Protein AF-A0A3Q7ITG1-F1 (afdb_monomer_lite)

Structure (mmCIF, N/CA/C/O backbone):
data_AF-A0A3Q7ITG1-F1
#
_entry.id   AF-A0A3Q7ITG1-F1
#
loop_
_atom_site.group_PDB
_atom_site.id
_atom_site.type_symbol
_atom_site.label_atom_id
_atom_site.label_alt_id
_atom_site.label_comp_id
_atom_site.label_asym_id
_atom_site.label_entity_id
_atom_site.label_seq_id
_atom_site.pdbx_PDB_ins_code
_atom_site.Cartn_x
_atom_site.Cartn_y
_atom_site.Cartn_z
_atom_site.occupancy
_atom_site.B_iso_or_equiv
_atom_site.auth_seq_id
_atom_site.auth_comp_id
_atom_site.auth_asym_id
_atom_site.auth_atom_id
_atom_site.pdbx_PDB_model_num
ATOM 1 N N . MET A 1 1 ? 59.018 18.490 -42.018 1.00 40.66 1 MET A N 1
ATOM 2 C CA . MET A 1 1 ? 57.668 17.895 -42.074 1.00 40.66 1 MET A CA 1
ATOM 3 C C . MET A 1 1 ? 57.566 16.929 -40.903 1.00 40.66 1 MET A C 1
ATOM 5 O O . MET A 1 1 ? 58.040 15.808 -41.004 1.00 40.66 1 MET A O 1
ATOM 9 N N . LEU A 1 2 ? 57.113 17.415 -39.746 1.00 40.72 2 LEU A N 1
ATOM 10 C CA . LEU A 1 2 ? 56.924 16.587 -38.554 1.00 40.72 2 LEU A CA 1
ATOM 11 C C . LEU A 1 2 ? 55.462 16.147 -38.558 1.00 40.72 2 LEU A C 1
ATOM 13 O O . LEU A 1 2 ? 54.586 16.938 -38.230 1.00 40.72 2 LEU A O 1
ATOM 17 N N . LEU A 1 3 ? 55.214 14.924 -39.021 1.00 47.03 3 LEU A N 1
ATOM 18 C CA . LEU A 1 3 ? 53.920 14.268 -38.874 1.00 47.03 3 LEU A CA 1
ATOM 19 C C . LEU A 1 3 ? 53.805 13.839 -37.411 1.00 47.03 3 LEU A C 1
ATOM 21 O O . LEU A 1 3 ? 54.540 12.965 -36.957 1.00 47.03 3 LEU A O 1
ATOM 25 N N . HIS A 1 4 ? 52.938 14.513 -36.664 1.00 47.38 4 HIS A N 1
ATOM 26 C CA . HIS A 1 4 ? 52.591 14.120 -35.3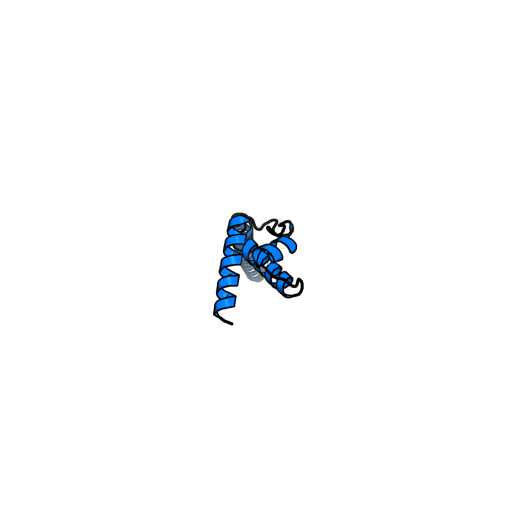02 1.00 47.38 4 HIS A CA 1
ATOM 27 C C . HIS A 1 4 ? 51.835 12.783 -35.370 1.00 47.38 4 HIS A C 1
ATOM 29 O O . HIS A 1 4 ? 50.995 12.623 -36.264 1.00 47.38 4 HIS A O 1
ATOM 35 N N . PRO A 1 5 ? 52.104 11.825 -34.469 1.00 51.72 5 PRO A N 1
ATOM 36 C CA . PRO A 1 5 ? 51.320 10.606 -34.413 1.00 51.72 5 PRO A CA 1
ATOM 37 C C . PRO A 1 5 ? 49.889 10.973 -34.023 1.00 51.72 5 PRO A C 1
ATOM 39 O O . PRO A 1 5 ? 49.667 11.681 -33.044 1.00 51.72 5 PRO A O 1
ATOM 42 N N . VAL A 1 6 ? 48.924 10.510 -34.817 1.00 51.62 6 VAL A N 1
ATOM 43 C CA . VAL A 1 6 ? 47.510 10.545 -34.448 1.00 51.62 6 VAL A CA 1
ATOM 44 C C . VAL A 1 6 ? 47.365 9.716 -33.169 1.00 51.62 6 VAL A C 1
ATOM 46 O O . VAL A 1 6 ? 47.752 8.546 -33.142 1.00 51.62 6 VAL A O 1
ATOM 49 N N . ASP A 1 7 ? 46.871 10.344 -32.104 1.00 52.31 7 ASP A N 1
ATOM 50 C CA . ASP A 1 7 ? 46.625 9.724 -30.802 1.00 52.31 7 ASP A CA 1
ATOM 51 C C . ASP A 1 7 ? 45.568 8.610 -30.919 1.00 52.31 7 ASP A C 1
ATOM 53 O O . ASP A 1 7 ? 44.386 8.794 -30.623 1.00 52.31 7 ASP A O 1
ATOM 57 N N . VAL A 1 8 ? 46.000 7.405 -31.298 1.00 54.66 8 VAL A N 1
ATOM 58 C CA . VAL A 1 8 ? 45.249 6.142 -31.156 1.00 54.66 8 VAL A CA 1
ATOM 59 C C . VAL A 1 8 ? 45.323 5.678 -29.694 1.00 54.66 8 VAL A C 1
ATOM 61 O O . VAL A 1 8 ? 45.707 4.560 -29.383 1.00 54.66 8 VAL A O 1
ATOM 64 N N . VAL A 1 9 ? 45.016 6.574 -28.758 1.00 48.41 9 VAL A N 1
ATOM 65 C CA . VAL A 1 9 ? 44.860 6.249 -27.327 1.00 48.41 9 VAL A CA 1
ATOM 66 C C . VAL A 1 9 ? 43.595 6.896 -26.747 1.00 48.41 9 VAL A C 1
ATOM 68 O O . VAL A 1 9 ? 43.068 6.413 -25.750 1.00 48.41 9 VAL A O 1
ATOM 71 N N . SER A 1 10 ? 43.008 7.907 -27.406 1.00 47.00 10 SER A N 1
ATOM 72 C CA . SER A 1 10 ? 41.735 8.493 -26.950 1.00 47.00 10 SER A CA 1
ATOM 73 C C . SER A 1 10 ? 40.503 7.656 -27.314 1.00 47.00 10 SER A C 1
ATOM 75 O O . SER A 1 10 ? 39.494 7.714 -26.622 1.00 47.00 10 SER A O 1
ATOM 77 N N . SER A 1 11 ? 40.541 6.842 -28.369 1.00 51.66 11 SER A N 1
ATOM 78 C CA . SER A 1 11 ? 39.332 6.170 -28.873 1.00 51.66 11 SER A CA 1
ATOM 79 C C . SER A 1 11 ? 38.763 5.114 -27.921 1.00 51.66 11 SER A C 1
ATOM 81 O O . SER A 1 11 ? 37.559 4.878 -27.940 1.00 51.66 11 SER A O 1
ATOM 83 N N . THR A 1 12 ? 39.596 4.488 -27.085 1.00 50.53 12 THR A N 1
ATOM 84 C CA . THR A 1 12 ? 39.193 3.398 -26.179 1.00 50.53 12 THR A CA 1
ATOM 85 C C . THR A 1 12 ? 38.539 3.886 -24.888 1.00 50.53 12 THR A C 1
ATOM 87 O O . THR A 1 12 ? 37.643 3.219 -24.384 1.00 50.53 12 THR A O 1
ATOM 90 N N . SER A 1 13 ? 38.925 5.055 -24.366 1.00 49.66 13 SER A N 1
ATOM 91 C CA . SER A 1 13 ? 38.323 5.610 -23.142 1.00 49.66 13 SER A CA 1
ATOM 92 C C . SER A 1 13 ? 36.927 6.177 -23.409 1.00 49.66 13 SER A C 1
ATOM 94 O O . SER A 1 13 ? 35.983 5.842 -22.702 1.00 49.66 13 SER A O 1
ATOM 96 N N . PHE A 1 14 ? 36.761 6.930 -24.502 1.00 51.38 14 PHE A N 1
ATOM 97 C CA . PHE A 1 14 ? 35.458 7.475 -24.904 1.00 51.38 14 PHE A CA 1
ATOM 98 C C . PHE A 1 14 ? 34.443 6.384 -25.280 1.00 51.38 14 PHE A C 1
ATOM 100 O O . PHE A 1 14 ? 33.250 6.539 -25.042 1.00 51.38 14 PHE A O 1
ATOM 107 N N . SER A 1 15 ? 34.882 5.273 -25.876 1.00 57.59 15 SER A N 1
ATOM 108 C CA . SER A 1 15 ? 33.973 4.180 -26.255 1.00 57.59 15 SER A CA 1
ATOM 109 C C . SER A 1 15 ? 33.511 3.352 -25.054 1.00 57.59 15 SER A C 1
ATOM 111 O O . SER A 1 15 ? 32.345 2.966 -25.015 1.00 57.59 15 SER A O 1
ATOM 113 N N . ASN A 1 16 ? 34.370 3.149 -24.049 1.00 58.44 16 ASN A N 1
ATOM 114 C CA . ASN A 1 16 ? 33.976 2.484 -22.804 1.00 58.44 16 ASN A CA 1
ATOM 115 C C . ASN A 1 16 ? 33.017 3.344 -21.965 1.00 58.44 16 ASN A C 1
ATOM 117 O O . ASN A 1 16 ? 32.030 2.830 -21.447 1.00 58.44 16 ASN A O 1
ATOM 121 N N . GLU A 1 17 ? 33.265 4.653 -21.865 1.00 60.31 17 GLU A N 1
ATOM 122 C CA . GLU A 1 17 ? 32.376 5.576 -21.146 1.00 60.31 17 GLU A CA 1
ATOM 123 C C . GLU A 1 17 ? 30.999 5.686 -21.808 1.00 60.31 17 GLU A C 1
ATOM 125 O O . GLU A 1 17 ? 29.987 5.646 -21.112 1.00 60.31 17 GLU A O 1
ATOM 130 N N . ASN A 1 18 ? 30.942 5.747 -23.144 1.00 62.69 18 ASN A N 1
ATOM 131 C CA . ASN A 1 18 ? 29.677 5.740 -23.884 1.00 62.69 18 ASN A CA 1
ATOM 132 C C . ASN A 1 18 ? 28.905 4.423 -23.699 1.00 62.69 18 ASN A C 1
ATOM 134 O O . ASN A 1 18 ? 27.689 4.450 -23.534 1.00 62.69 18 ASN A O 1
ATOM 138 N N . PHE A 1 19 ? 29.597 3.279 -23.665 1.00 61.66 19 PHE A N 1
ATOM 139 C CA . PHE A 1 19 ? 28.968 1.976 -23.429 1.00 61.66 19 PHE A CA 1
ATOM 140 C C . PHE A 1 19 ? 28.368 1.860 -22.017 1.00 61.66 19 PHE A C 1
ATOM 142 O O . PHE A 1 19 ? 27.245 1.379 -21.851 1.00 61.66 19 PHE A O 1
ATOM 149 N N . GLU A 1 20 ? 29.080 2.344 -20.997 1.00 67.19 20 GLU A N 1
ATOM 150 C CA . GLU A 1 20 ? 28.569 2.401 -19.623 1.00 67.19 20 GLU A CA 1
ATOM 151 C C . GLU A 1 20 ? 27.406 3.402 -19.480 1.00 67.19 20 GLU A C 1
ATOM 153 O O . GLU A 1 20 ? 26.425 3.117 -18.785 1.00 67.19 20 GLU A O 1
ATOM 158 N N . LEU A 1 21 ? 27.449 4.536 -20.193 1.00 73.00 21 LEU A N 1
ATOM 159 C CA . LEU A 1 21 ? 26.344 5.499 -20.278 1.00 73.00 21 LEU A CA 1
ATOM 160 C C . LEU A 1 21 ? 25.097 4.894 -20.930 1.00 73.00 21 LEU A C 1
ATOM 162 O O . LEU A 1 21 ? 23.996 5.049 -20.400 1.00 73.00 21 LEU A O 1
ATOM 166 N N . ASP A 1 22 ? 25.259 4.169 -22.036 1.00 74.38 22 ASP A N 1
ATOM 167 C CA . ASP A 1 22 ? 24.159 3.511 -22.745 1.00 74.38 22 ASP A CA 1
ATOM 168 C C . ASP A 1 22 ? 23.518 2.413 -21.890 1.00 74.38 22 ASP A C 1
ATOM 170 O O . ASP A 1 22 ? 22.289 2.311 -21.806 1.00 74.38 22 ASP A O 1
ATOM 174 N N . LYS A 1 23 ? 24.335 1.632 -21.175 1.00 76.12 23 LYS A N 1
ATOM 175 C CA . LYS A 1 23 ? 23.859 0.620 -20.225 1.00 76.12 23 LYS A CA 1
ATOM 176 C C . LYS A 1 23 ? 23.114 1.248 -19.043 1.00 76.12 23 LYS A C 1
ATOM 178 O O . LYS A 1 23 ? 22.034 0.776 -18.681 1.00 76.12 23 LYS A O 1
ATOM 183 N N . SER A 1 24 ? 23.655 2.321 -18.467 1.00 79.81 24 SER A N 1
ATOM 184 C CA . SER A 1 24 ? 23.023 3.074 -17.375 1.00 79.81 24 SER A CA 1
ATOM 185 C C . SER A 1 24 ? 21.694 3.707 -17.815 1.00 79.81 24 SER A C 1
ATOM 187 O O . SER A 1 24 ? 20.684 3.597 -17.119 1.00 79.81 24 SER A O 1
ATOM 189 N N . SER A 1 25 ? 21.653 4.267 -19.028 1.00 87.62 25 SER A N 1
ATOM 190 C CA . SER A 1 25 ? 20.450 4.826 -19.656 1.00 87.62 25 SER A CA 1
ATOM 191 C C . SER A 1 25 ? 19.368 3.766 -19.870 1.00 87.62 25 SER A C 1
ATOM 193 O O . SER A 1 25 ? 18.199 3.995 -19.555 1.00 87.62 25 SER A O 1
ATOM 195 N N . GLY A 1 26 ? 19.744 2.577 -20.351 1.00 91.00 26 GLY A N 1
ATOM 196 C CA . GLY A 1 26 ? 18.819 1.454 -20.511 1.00 91.00 26 GLY A CA 1
ATOM 197 C C . GLY A 1 26 ? 18.205 1.001 -19.183 1.00 91.00 26 GLY A C 1
ATOM 198 O O . GLY A 1 26 ? 16.989 0.802 -19.097 1.00 91.00 26 GLY A O 1
ATOM 199 N N . LEU A 1 27 ? 19.022 0.892 -18.130 1.00 91.12 27 LEU A N 1
ATOM 200 C CA . LEU A 1 27 ? 18.547 0.535 -16.793 1.00 91.12 27 LEU A CA 1
ATOM 201 C C . LEU A 1 27 ? 17.599 1.601 -16.230 1.00 91.12 27 LEU A C 1
ATOM 203 O O . LEU A 1 27 ? 16.514 1.259 -15.762 1.00 91.12 27 LEU A O 1
ATOM 207 N N . PHE A 1 28 ? 17.974 2.880 -16.327 1.00 91.62 28 PHE A N 1
ATOM 208 C CA . PHE A 1 28 ? 17.137 3.991 -15.878 1.00 91.62 28 PHE A CA 1
ATOM 209 C C . PHE A 1 28 ? 15.766 3.969 -16.558 1.00 91.62 28 PHE A C 1
ATOM 211 O O . PHE A 1 28 ? 14.749 3.934 -15.871 1.00 91.62 28 PHE A O 1
ATOM 218 N N . LYS A 1 29 ? 15.730 3.877 -17.895 1.00 94.94 29 LYS A N 1
ATOM 219 C CA . LYS A 1 29 ? 14.477 3.808 -18.666 1.00 94.94 29 LYS A CA 1
ATOM 220 C C . LYS A 1 29 ? 13.622 2.606 -18.283 1.00 94.94 29 LYS A C 1
ATOM 222 O O . LYS A 1 29 ? 12.399 2.689 -18.294 1.00 94.94 29 LYS A O 1
ATOM 227 N N . THR A 1 30 ? 14.248 1.478 -17.953 1.00 95.44 30 THR A N 1
ATOM 228 C CA . THR A 1 30 ? 13.527 0.277 -17.511 1.00 95.44 30 THR A CA 1
ATOM 229 C C . THR A 1 30 ? 12.813 0.529 -16.185 1.00 95.44 30 THR A C 1
ATOM 231 O O . THR A 1 30 ? 11.628 0.225 -16.059 1.00 95.44 30 THR A O 1
ATOM 234 N N . VAL A 1 31 ? 13.508 1.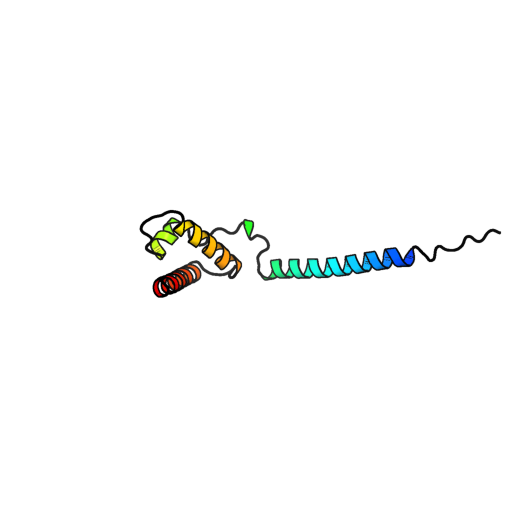128 -15.214 1.00 93.44 31 VAL A N 1
ATOM 235 C CA . VAL A 1 31 ? 12.929 1.473 -13.907 1.00 93.44 31 VAL A CA 1
ATOM 236 C C . VAL A 1 31 ? 11.864 2.561 -14.048 1.00 93.44 31 VAL A C 1
ATOM 238 O O . VAL A 1 31 ? 10.763 2.400 -13.531 1.00 93.44 31 VAL A O 1
ATOM 241 N N . GLU A 1 32 ? 12.154 3.632 -14.786 1.00 94.50 32 GLU A N 1
ATOM 242 C CA . GLU A 1 32 ? 11.219 4.729 -15.060 1.00 94.50 32 GLU A CA 1
ATOM 243 C C . GLU A 1 32 ? 9.922 4.211 -15.699 1.00 94.50 32 GLU A C 1
ATOM 245 O O . GLU A 1 32 ? 8.827 4.493 -15.211 1.00 94.50 32 GLU A O 1
ATOM 250 N N . ASN A 1 33 ? 10.030 3.362 -16.726 1.00 95.19 33 ASN A N 1
ATOM 251 C CA . ASN A 1 33 ? 8.866 2.754 -17.366 1.00 95.19 33 ASN A CA 1
ATOM 252 C C . ASN A 1 33 ? 8.073 1.860 -16.410 1.00 95.19 33 ASN A C 1
ATOM 254 O O . ASN A 1 33 ? 6.844 1.850 -16.482 1.00 95.19 33 ASN A O 1
ATOM 258 N N . ALA A 1 34 ? 8.737 1.115 -15.523 1.00 91.94 34 ALA A N 1
ATOM 259 C CA . ALA A 1 34 ? 8.053 0.302 -14.522 1.00 91.94 34 ALA A CA 1
ATOM 260 C C . ALA A 1 34 ? 7.270 1.182 -13.534 1.00 91.94 34 ALA A C 1
ATOM 262 O O . ALA A 1 34 ? 6.087 0.933 -13.308 1.00 91.94 34 ALA A O 1
ATOM 263 N N . VAL A 1 35 ? 7.889 2.249 -13.016 1.00 90.94 35 VAL A N 1
ATOM 264 C CA . VAL A 1 35 ? 7.237 3.228 -12.127 1.00 90.94 35 VAL A CA 1
ATOM 265 C C . VAL A 1 35 ? 6.009 3.836 -12.808 1.00 90.94 35 VAL A C 1
ATOM 267 O O . VAL A 1 35 ? 4.934 3.879 -12.209 1.00 90.94 35 VAL A O 1
ATOM 270 N N . ARG A 1 36 ? 6.136 4.229 -14.079 1.00 91.62 36 ARG A N 1
ATOM 271 C CA . ARG A 1 36 ? 5.040 4.795 -14.871 1.00 91.62 36 ARG A CA 1
ATOM 272 C C . ARG A 1 36 ? 3.912 3.804 -15.132 1.00 91.62 36 ARG A C 1
ATOM 274 O O . ARG A 1 36 ? 2.745 4.131 -14.935 1.00 91.62 36 ARG A O 1
ATOM 281 N N . THR A 1 37 ? 4.250 2.591 -15.562 1.00 90.50 37 THR A N 1
ATOM 282 C CA . THR A 1 37 ? 3.271 1.546 -15.915 1.00 90.50 37 THR A CA 1
ATOM 283 C C . THR A 1 37 ? 2.479 1.083 -14.695 1.00 90.50 37 THR A C 1
ATOM 285 O O . THR A 1 37 ? 1.290 0.803 -14.806 1.00 90.50 37 THR A O 1
ATOM 288 N N . LEU A 1 38 ? 3.117 1.049 -13.523 1.00 86.56 38 LEU A N 1
ATOM 289 C CA . LEU A 1 38 ? 2.472 0.719 -12.252 1.00 86.56 38 LEU A CA 1
ATOM 290 C C . LEU A 1 38 ? 1.748 1.917 -11.610 1.00 86.56 38 LEU A C 1
ATOM 292 O O . LEU A 1 38 ? 1.139 1.761 -10.557 1.00 86.56 38 LEU A O 1
ATOM 296 N N . GLY A 1 39 ? 1.812 3.113 -12.208 1.00 86.56 39 GLY A N 1
ATOM 297 C CA . GLY A 1 39 ? 1.171 4.316 -11.667 1.00 86.56 39 GLY A CA 1
ATOM 298 C C . GLY A 1 39 ? 1.814 4.847 -10.380 1.00 86.56 39 GLY A C 1
ATOM 299 O O . GLY A 1 39 ? 1.167 5.557 -9.614 1.00 86.56 39 GLY A O 1
ATOM 300 N N . LEU A 1 40 ? 3.084 4.523 -10.128 1.00 87.56 40 LEU A N 1
ATOM 301 C CA . LEU A 1 40 ? 3.811 4.883 -8.905 1.00 87.56 40 LEU A CA 1
ATOM 302 C C . LEU A 1 40 ? 4.501 6.256 -8.984 1.00 87.56 40 LEU A C 1
ATOM 304 O O . LEU A 1 40 ? 5.163 6.667 -8.032 1.00 87.56 40 LEU A O 1
ATOM 308 N N . GLU A 1 41 ? 4.333 6.995 -10.086 1.00 89.94 41 GLU A N 1
ATOM 309 C CA . GLU A 1 41 ? 5.004 8.285 -10.323 1.00 89.94 41 GLU A CA 1
ATOM 310 C C . GLU A 1 41 ? 4.707 9.350 -9.270 1.00 89.94 41 GLU A C 1
ATOM 312 O O . GLU A 1 41 ? 5.489 10.274 -9.122 1.00 89.94 41 GLU A O 1
ATOM 317 N N . LYS A 1 42 ? 3.574 9.255 -8.565 1.00 87.94 42 LYS A N 1
ATOM 318 C CA . LYS A 1 42 ? 3.141 10.232 -7.552 1.00 87.94 42 LYS A CA 1
ATOM 319 C C . LYS A 1 42 ? 2.801 9.574 -6.227 1.00 87.94 42 LYS A C 1
ATOM 321 O O . LYS A 1 42 ? 1.912 10.008 -5.500 1.00 87.94 42 LYS A O 1
ATOM 326 N N . VAL A 1 43 ? 3.504 8.496 -5.904 1.00 87.44 43 VAL A N 1
ATOM 327 C CA . VAL A 1 43 ? 3.204 7.696 -4.717 1.00 87.44 43 VAL A CA 1
ATOM 328 C C . VAL A 1 43 ? 3.322 8.486 -3.408 1.00 87.44 43 VAL A C 1
ATOM 330 O O . VAL A 1 43 ? 2.608 8.205 -2.454 1.00 87.44 43 VAL A O 1
ATOM 333 N N . TRP A 1 44 ? 4.150 9.534 -3.371 1.00 87.62 44 TRP A N 1
ATOM 334 C CA . TRP A 1 44 ? 4.255 10.452 -2.229 1.00 87.62 44 TRP A CA 1
ATOM 335 C C . TRP A 1 44 ? 3.004 11.320 -2.008 1.00 87.62 44 TRP A C 1
ATOM 337 O O . TRP A 1 44 ? 2.834 11.873 -0.925 1.00 87.62 44 TRP A O 1
ATOM 347 N N . GLU A 1 45 ? 2.129 11.457 -3.009 1.00 89.00 45 GLU A N 1
ATOM 348 C CA . GLU A 1 45 ? 0.832 12.141 -2.887 1.00 89.00 45 GLU A CA 1
ATOM 349 C C . GLU A 1 45 ? -0.281 11.183 -2.433 1.00 89.00 45 GLU A C 1
ATOM 351 O O . GLU A 1 45 ? -1.377 11.628 -2.075 1.00 89.00 45 GLU A O 1
ATOM 356 N N . MET A 1 46 ? -0.017 9.871 -2.444 1.00 85.81 46 MET A N 1
ATOM 357 C CA . MET A 1 46 ? -0.990 8.849 -2.081 1.00 85.81 46 MET A CA 1
ATOM 358 C C . MET A 1 46 ? -1.373 8.986 -0.609 1.00 85.81 46 MET A C 1
ATOM 360 O O . MET A 1 46 ? -0.534 8.977 0.293 1.00 85.81 46 MET A O 1
ATOM 364 N N . LYS A 1 47 ? -2.679 9.083 -0.360 1.00 88.94 47 LYS A N 1
ATOM 365 C CA . LYS A 1 47 ? -3.228 9.065 0.993 1.00 88.94 47 LYS A CA 1
ATOM 366 C C . LYS A 1 47 ? -3.567 7.628 1.389 1.00 88.94 47 LYS A C 1
ATOM 368 O O . LYS A 1 47 ? -4.001 6.854 0.532 1.00 88.94 47 LYS A O 1
ATOM 373 N N . PRO A 1 48 ? -3.409 7.268 2.672 1.00 89.75 48 PRO A N 1
ATOM 374 C CA . PRO A 1 48 ? -3.932 6.011 3.182 1.00 89.75 48 PRO A CA 1
ATOM 375 C C . PRO A 1 48 ? -5.425 5.863 2.855 1.00 89.75 48 PRO A C 1
ATOM 377 O O . PRO A 1 48 ? -6.187 6.804 3.082 1.00 89.75 48 PRO A O 1
ATOM 380 N N . LEU A 1 49 ? -5.832 4.703 2.330 1.00 91.44 49 LEU A N 1
ATOM 381 C CA . LEU A 1 49 ? -7.232 4.409 1.982 1.00 91.44 49 LEU A CA 1
ATOM 382 C C . LEU A 1 49 ? -8.134 4.370 3.217 1.00 91.44 49 LEU A C 1
ATOM 384 O O . LEU A 1 49 ? -9.314 4.695 3.126 1.00 91.44 49 LEU A O 1
ATOM 388 N N . VAL A 1 50 ? -7.564 3.991 4.363 1.00 91.56 50 VAL A N 1
ATOM 389 C CA . VAL A 1 50 ? -8.236 3.997 5.660 1.00 91.56 50 VAL A CA 1
ATOM 390 C C . VAL A 1 50 ? -7.389 4.718 6.709 1.00 91.56 50 VAL A C 1
ATOM 392 O O . VAL A 1 50 ? -6.159 4.632 6.724 1.00 91.56 50 VAL A O 1
ATOM 395 N N . ASN A 1 51 ? -8.042 5.453 7.604 1.00 91.00 51 ASN A N 1
ATOM 396 C CA . ASN A 1 51 ? -7.392 6.195 8.682 1.00 91.00 51 ASN A CA 1
ATOM 397 C C . ASN A 1 51 ? -7.249 5.358 9.969 1.00 91.00 51 ASN A C 1
ATOM 399 O O . ASN A 1 51 ? -7.789 4.263 10.106 1.00 91.00 51 ASN A O 1
ATOM 403 N N . GLY A 1 52 ? -6.531 5.888 10.966 1.00 88.88 52 GLY A N 1
ATOM 404 C CA . GLY A 1 52 ? -6.289 5.171 12.226 1.00 88.88 52 GLY A CA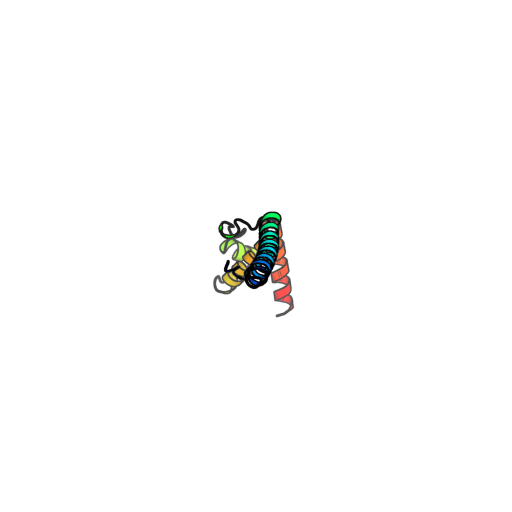 1
ATOM 405 C C . GLY A 1 52 ? -7.562 4.809 13.004 1.00 88.88 52 GLY A C 1
ATOM 406 O O . GLY A 1 52 ? -7.597 3.777 13.669 1.00 88.88 52 GLY A O 1
ATOM 407 N N . LYS A 1 53 ? -8.624 5.619 12.904 1.00 90.19 53 LYS A N 1
ATOM 408 C CA . LYS A 1 53 ? -9.911 5.342 13.559 1.00 90.19 53 LYS A CA 1
ATOM 409 C C . LYS A 1 53 ? -10.651 4.201 12.865 1.00 90.19 53 LYS A C 1
ATOM 411 O O . LYS A 1 53 ? -11.195 3.331 13.536 1.00 90.19 53 LYS A O 1
ATOM 416 N N . GLU A 1 54 ? -10.633 4.185 11.538 1.00 92.31 54 GLU A N 1
ATOM 417 C CA . GLU A 1 54 ? -11.188 3.093 10.737 1.00 92.31 54 GLU A CA 1
ATOM 418 C C . GLU A 1 54 ? -10.447 1.788 11.005 1.00 92.31 54 GLU A C 1
ATOM 420 O O . GLU A 1 54 ? -11.100 0.783 11.258 1.00 92.31 54 GLU A O 1
ATOM 425 N N . ILE A 1 55 ? -9.112 1.810 11.069 1.00 92.38 55 ILE A N 1
ATOM 426 C CA . ILE A 1 55 ? -8.299 0.635 11.417 1.00 92.38 55 ILE A CA 1
ATOM 427 C C . ILE A 1 55 ? -8.725 0.052 12.770 1.00 92.38 55 ILE A C 1
ATOM 429 O O . ILE A 1 55 ? -8.946 -1.153 12.872 1.00 92.38 55 ILE A O 1
ATOM 433 N N . MET A 1 56 ? -8.884 0.891 13.802 1.00 91.94 56 MET A N 1
ATOM 434 C CA . MET A 1 56 ? -9.346 0.425 15.117 1.00 91.94 56 MET A CA 1
ATOM 435 C C . MET A 1 56 ? -10.729 -0.230 15.047 1.00 91.94 56 MET A C 1
ATOM 437 O O . MET A 1 56 ? -10.934 -1.268 15.669 1.00 91.94 56 MET A O 1
ATOM 441 N N . ASN A 1 57 ? -11.651 0.341 14.268 1.00 91.94 57 ASN A N 1
ATOM 442 C CA . ASN A 1 57 ? -12.996 -0.206 14.098 1.00 91.94 57 ASN A CA 1
ATOM 443 C C . ASN A 1 57 ? -12.999 -1.525 13.308 1.00 91.94 57 ASN A C 1
ATOM 445 O O . ASN A 1 57 ? -13.665 -2.469 13.714 1.00 91.94 57 ASN A O 1
ATOM 449 N N . ILE A 1 58 ? -12.258 -1.602 12.198 1.00 91.31 58 ILE A N 1
ATOM 450 C CA . ILE A 1 58 ? -12.186 -2.783 11.319 1.00 91.31 58 ILE A CA 1
ATOM 451 C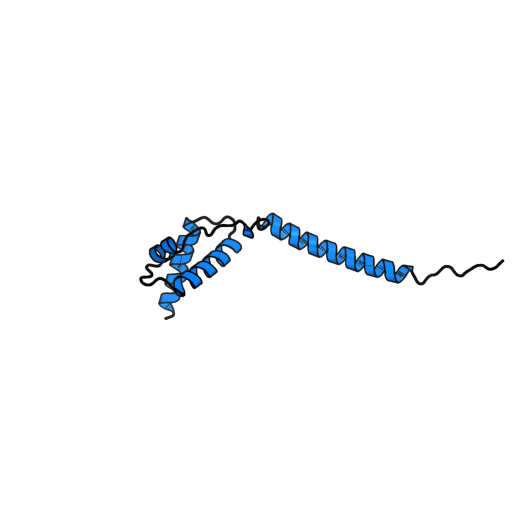 C . ILE A 1 58 ? -11.589 -3.982 12.056 1.00 91.31 58 ILE A C 1
ATOM 453 O O . ILE A 1 58 ? -12.028 -5.113 11.858 1.00 91.31 58 ILE A O 1
ATOM 457 N N . LEU A 1 59 ? -10.565 -3.728 12.871 1.00 89.06 59 LEU A N 1
ATOM 458 C CA . LEU A 1 59 ? -9.795 -4.753 13.570 1.00 89.06 59 LEU A CA 1
ATOM 459 C C . LEU A 1 59 ? -10.256 -4.978 15.014 1.00 89.06 59 LEU A C 1
ATOM 461 O O . LEU A 1 59 ? -9.641 -5.771 15.725 1.00 89.06 59 LEU A O 1
ATOM 465 N N . GLU A 1 60 ? -11.292 -4.259 15.454 1.00 88.75 60 GLU A N 1
ATOM 466 C CA . GLU A 1 60 ? -11.836 -4.297 16.817 1.00 88.75 60 GLU A CA 1
ATOM 467 C C . GLU A 1 60 ? -10.769 -4.069 17.911 1.00 88.75 60 GLU A C 1
ATOM 469 O O . GLU A 1 60 ? -10.818 -4.625 19.013 1.00 88.75 60 GLU A O 1
ATOM 474 N N . ILE A 1 61 ? -9.776 -3.221 17.617 1.00 86.69 61 ILE A N 1
ATOM 475 C CA . ILE A 1 61 ? -8.675 -2.907 18.534 1.00 86.69 61 ILE A CA 1
ATOM 476 C C . ILE A 1 61 ? -9.178 -1.924 19.594 1.00 86.69 61 ILE A C 1
ATOM 478 O O . ILE A 1 61 ? -9.506 -0.777 19.298 1.00 86.69 61 ILE A O 1
ATOM 482 N N . LYS A 1 62 ? -9.195 -2.364 20.856 1.00 80.56 62 LYS A N 1
ATOM 483 C CA . LYS A 1 62 ? -9.709 -1.572 21.989 1.00 80.56 62 LYS A CA 1
ATOM 484 C C . LYS A 1 62 ? -8.748 -0.488 22.481 1.00 80.56 62 LYS A C 1
ATOM 486 O O . LYS A 1 62 ? -9.193 0.516 23.029 1.00 80.56 62 LYS A O 1
ATOM 491 N N . SER A 1 63 ? -7.444 -0.684 22.308 1.00 75.75 63 SER A N 1
ATOM 492 C CA . SER A 1 63 ? -6.403 0.261 22.717 1.00 75.75 63 SER A CA 1
ATOM 493 C C . SER A 1 63 ? -5.609 0.736 21.502 1.00 75.75 63 SER A C 1
ATOM 495 O O . SER A 1 63 ? -4.835 -0.009 20.903 1.00 75.75 63 SER A O 1
ATOM 497 N N . GLY A 1 64 ? -5.799 2.005 21.137 1.00 70.44 64 GLY A N 1
ATOM 498 C CA . GLY A 1 64 ? -4.944 2.675 20.159 1.00 70.44 64 GLY A CA 1
ATOM 499 C C . GLY A 1 64 ? -3.493 2.760 20.650 1.00 70.44 64 GLY A C 1
ATOM 500 O O . GLY A 1 64 ? -3.235 2.751 21.853 1.00 70.44 64 GLY A O 1
ATOM 501 N N . GLY A 1 65 ? -2.531 2.832 19.726 1.00 82.06 65 GLY A N 1
ATOM 502 C CA . GLY A 1 65 ? -1.107 2.880 20.068 1.00 82.06 65 GLY A CA 1
ATOM 503 C C . GLY A 1 65 ? -0.219 2.180 19.031 1.00 82.06 65 GLY A C 1
ATOM 504 O O . GLY A 1 65 ? -0.535 2.229 17.839 1.00 82.06 65 GLY A O 1
ATOM 505 N N . PRO A 1 66 ? 0.875 1.512 19.451 1.00 89.19 66 PRO A N 1
ATOM 506 C CA . PRO A 1 66 ? 1.834 0.853 18.556 1.00 89.19 66 PRO A CA 1
ATOM 507 C C . PRO A 1 66 ? 1.198 -0.094 17.530 1.00 89.19 66 PRO A C 1
ATOM 509 O O . PRO A 1 66 ? 1.591 -0.088 16.368 1.00 89.19 66 PRO A O 1
ATOM 512 N N . VAL A 1 67 ? 0.150 -0.826 17.922 1.00 89.12 67 VAL A N 1
ATOM 513 C CA . VAL A 1 67 ? -0.552 -1.776 17.043 1.00 89.12 67 VAL A CA 1
ATOM 514 C C . VAL A 1 67 ? -1.227 -1.075 15.860 1.00 89.12 67 VAL A C 1
ATOM 516 O O . VAL A 1 67 ? -1.165 -1.562 14.735 1.00 89.12 67 VAL A O 1
ATOM 519 N N . VAL A 1 68 ? -1.837 0.097 16.071 1.00 91.50 68 VAL A N 1
ATOM 520 C CA . VAL A 1 68 ? -2.450 0.865 14.971 1.00 91.50 68 VAL A CA 1
ATOM 521 C C . VAL A 1 68 ? -1.372 1.352 14.004 1.00 91.50 68 VAL A C 1
ATOM 523 O O . VAL A 1 68 ? -1.570 1.289 12.794 1.00 91.50 68 VAL A O 1
ATOM 526 N N . ARG A 1 69 ? -0.207 1.768 14.518 1.00 91.31 69 ARG A N 1
ATOM 527 C CA . ARG A 1 69 ? 0.939 2.175 13.691 1.00 91.31 69 ARG A CA 1
ATOM 528 C C . ARG A 1 69 ? 1.483 1.018 12.850 1.00 91.31 69 ARG A C 1
ATOM 530 O O . ARG A 1 69 ? 1.776 1.219 11.676 1.00 91.31 69 ARG A O 1
ATOM 537 N N . GLU A 1 70 ? 1.589 -0.184 13.417 1.00 92.81 70 GLU A N 1
ATOM 538 C CA . GLU A 1 70 ? 1.961 -1.389 12.659 1.00 92.81 70 GLU A CA 1
ATOM 539 C C . GLU A 1 70 ? 0.988 -1.644 11.503 1.00 92.81 70 GLU A C 1
ATOM 541 O O . GLU A 1 70 ? 1.405 -1.929 10.383 1.00 92.81 70 GLU A O 1
ATOM 546 N N . TRP A 1 71 ? -0.314 -1.503 11.754 1.00 93.31 71 TRP A N 1
ATOM 547 C CA . TRP A 1 71 ? -1.331 -1.671 10.719 1.00 93.31 71 TRP A CA 1
ATOM 548 C C . TRP A 1 71 ? -1.320 -0.561 9.670 1.00 93.31 71 TRP A C 1
ATOM 550 O O . TRP A 1 71 ? -1.530 -0.854 8.498 1.00 93.31 71 TRP A O 1
ATOM 560 N N . GLN A 1 72 ? -1.007 0.680 10.043 1.00 93.12 72 GLN A N 1
ATOM 561 C CA . GLN A 1 72 ? -0.791 1.767 9.083 1.00 93.12 72 GLN A CA 1
ATOM 562 C C . GLN A 1 72 ? 0.412 1.501 8.169 1.00 93.12 72 GLN A C 1
ATOM 564 O O . GLN A 1 72 ? 0.349 1.797 6.979 1.00 93.12 72 GLN A O 1
ATOM 569 N N . GLN A 1 73 ? 1.488 0.913 8.697 1.00 93.19 73 GLN A N 1
ATOM 570 C CA . GLN A 1 73 ? 2.646 0.531 7.887 1.00 93.19 73 GLN A CA 1
ATOM 571 C C . GLN A 1 73 ? 2.290 -0.597 6.907 1.00 93.19 73 GLN A C 1
ATOM 573 O O . GLN A 1 73 ? 2.557 -0.490 5.713 1.00 93.19 73 GLN A O 1
ATOM 578 N N . LYS A 1 74 ? 1.605 -1.637 7.395 1.00 94.19 74 LYS A N 1
ATOM 579 C CA . LYS A 1 74 ? 1.099 -2.740 6.565 1.00 94.19 74 LYS A CA 1
ATOM 580 C C . LYS A 1 74 ? 0.132 -2.255 5.479 1.00 94.19 74 LYS A C 1
ATOM 582 O O . LYS A 1 74 ? 0.185 -2.737 4.354 1.00 94.19 74 LYS A O 1
ATOM 587 N N . LEU A 1 75 ? -0.736 -1.298 5.807 1.00 94.19 75 LEU A N 1
ATOM 588 C CA . LEU A 1 75 ? -1.638 -0.644 4.856 1.00 94.19 75 LEU A CA 1
ATOM 589 C C . LEU A 1 75 ? -0.862 0.036 3.727 1.00 94.19 75 LEU A C 1
ATOM 591 O O . LEU A 1 75 ? -1.203 -0.144 2.562 1.00 94.19 75 LEU A O 1
ATOM 595 N N . LEU A 1 76 ? 0.182 0.796 4.067 1.00 92.00 76 LEU A N 1
ATOM 596 C CA . LEU A 1 76 ? 1.010 1.467 3.072 1.00 92.00 76 LEU A CA 1
ATOM 597 C C . LEU A 1 76 ? 1.666 0.446 2.135 1.00 92.00 76 LEU A C 1
ATOM 599 O O . LEU A 1 76 ? 1.565 0.581 0.923 1.00 92.00 76 LEU A O 1
ATOM 603 N N . GLU A 1 77 ? 2.272 -0.607 2.683 1.00 93.38 77 GLU A N 1
ATOM 604 C CA . GLU A 1 77 ? 2.865 -1.694 1.892 1.00 93.38 77 GLU A CA 1
ATOM 605 C C . GLU A 1 77 ? 1.843 -2.356 0.960 1.00 93.38 77 GLU A C 1
ATOM 607 O O . GLU A 1 77 ? 2.134 -2.594 -0.213 1.00 93.38 77 GLU A O 1
ATOM 612 N N . TRP A 1 78 ? 0.626 -2.601 1.452 1.00 94.75 78 TRP A N 1
ATOM 613 C CA . TRP A 1 78 ? -0.445 -3.164 0.639 1.00 94.75 78 TRP A CA 1
ATOM 614 C C . TRP A 1 78 ? -0.862 -2.227 -0.498 1.00 94.75 78 TRP A C 1
ATOM 616 O O . TRP A 1 78 ? -0.975 -2.689 -1.631 1.00 94.75 78 TRP A O 1
ATOM 626 N N . GLN A 1 79 ? -1.029 -0.927 -0.232 1.00 92.25 79 GLN A N 1
ATOM 627 C CA . GLN A 1 79 ? -1.370 0.073 -1.252 1.00 92.25 79 GLN A CA 1
ATOM 628 C C . GLN A 1 79 ? -0.275 0.232 -2.310 1.00 92.25 79 GLN A C 1
ATOM 630 O O . GLN A 1 79 ? -0.580 0.422 -3.483 1.00 92.25 79 GLN A O 1
ATOM 635 N N . LEU A 1 80 ? 0.998 0.121 -1.923 1.00 90.25 80 LEU A N 1
ATOM 636 C CA . LEU A 1 80 ? 2.117 0.139 -2.867 1.00 90.25 80 LEU A CA 1
ATOM 637 C C . LEU A 1 80 ? 2.113 -1.088 -3.785 1.00 90.25 80 LEU A C 1
ATOM 639 O O . LEU A 1 80 ? 2.433 -0.973 -4.966 1.00 90.25 80 LEU A O 1
ATOM 643 N N . ALA A 1 81 ? 1.740 -2.252 -3.252 1.00 90.94 81 ALA A N 1
ATOM 644 C CA . ALA A 1 81 ? 1.581 -3.473 -4.036 1.00 90.94 81 ALA A CA 1
ATOM 645 C C . ALA A 1 81 ? 0.299 -3.473 -4.894 1.00 90.94 81 ALA A C 1
ATOM 647 O O . ALA A 1 81 ? 0.253 -4.148 -5.920 1.00 90.94 81 ALA A O 1
ATOM 648 N N . HIS A 1 82 ? -0.722 -2.709 -4.492 1.00 91.12 82 HIS A N 1
ATOM 649 C CA . HIS A 1 82 ? -2.033 -2.629 -5.142 1.00 91.12 82 HIS A CA 1
ATOM 650 C C . HIS A 1 82 ? -2.435 -1.159 -5.369 1.00 91.12 82 HIS A C 1
ATOM 652 O O . HIS A 1 82 ? -3.376 -0.670 -4.742 1.00 91.12 82 HIS A O 1
ATOM 658 N N . PRO A 1 83 ? -1.754 -0.430 -6.274 1.00 85.88 83 PRO A N 1
ATOM 659 C CA . PRO A 1 83 ? -1.950 1.014 -6.448 1.00 85.88 83 PRO A CA 1
ATOM 660 C C . PRO A 1 83 ? -3.354 1.405 -6.933 1.00 85.88 83 PRO A C 1
ATOM 662 O O . PRO A 1 83 ? -3.767 2.549 -6.765 1.00 85.88 83 PRO A O 1
ATOM 665 N N . SER A 1 84 ? -4.098 0.466 -7.525 1.00 86.94 84 SER A N 1
ATOM 666 C CA . SER A 1 84 ? -5.496 0.641 -7.948 1.00 86.94 84 SER A CA 1
ATOM 667 C C . SER A 1 84 ? -6.503 -0.059 -7.030 1.00 86.94 84 SER A C 1
ATOM 669 O O . SER A 1 84 ? -7.677 -0.137 -7.382 1.00 86.94 84 SER A O 1
ATOM 671 N N . GLY A 1 85 ? -6.048 -0.595 -5.894 1.00 89.88 85 GLY A N 1
ATOM 672 C CA . GLY A 1 85 ? -6.899 -1.310 -4.952 1.00 89.88 85 GLY A CA 1
ATOM 673 C C . GLY A 1 85 ? -7.922 -0.392 -4.287 1.00 89.88 85 GLY A C 1
ATOM 674 O O . GLY A 1 85 ? -7.635 0.773 -3.991 1.00 89.88 85 GLY A O 1
ATOM 675 N N . SER A 1 86 ? -9.123 -0.913 -4.050 1.00 92.88 86 SER A N 1
ATOM 676 C CA . SER A 1 86 ? -10.207 -0.161 -3.417 1.00 92.88 86 SER A CA 1
ATOM 677 C C . SER A 1 86 ? -10.114 -0.178 -1.887 1.00 92.88 86 SER A C 1
ATOM 679 O O . SER A 1 86 ? -9.393 -0.979 -1.280 1.00 92.88 86 SER A O 1
ATOM 681 N N . ALA A 1 87 ? -10.866 0.713 -1.234 1.00 91.38 87 ALA A N 1
ATOM 682 C CA . ALA A 1 87 ? -10.972 0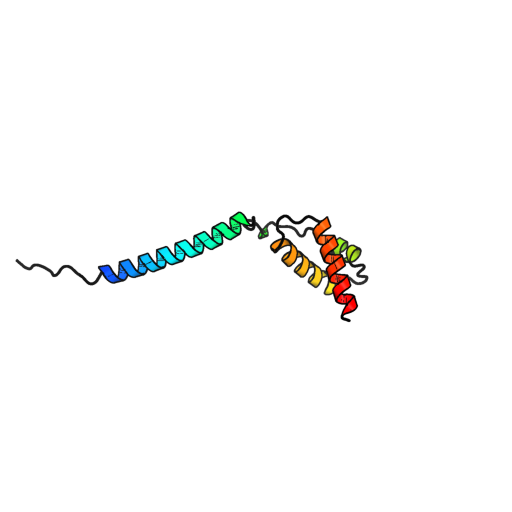.711 0.223 1.00 91.38 87 ALA A CA 1
ATOM 683 C C . ALA A 1 87 ? -11.582 -0.605 0.736 1.00 91.38 87 ALA A C 1
ATOM 685 O O . ALA A 1 87 ? -11.125 -1.144 1.740 1.00 91.38 87 ALA A O 1
ATOM 686 N N . GLU A 1 88 ? -12.570 -1.157 0.031 1.00 93.44 88 GLU A N 1
ATOM 687 C CA . GLU A 1 88 ? -13.218 -2.429 0.360 1.00 93.44 88 GLU A CA 1
ATOM 688 C C . GLU A 1 88 ? -12.234 -3.602 0.286 1.00 93.44 88 GLU A C 1
ATOM 690 O O . GLU A 1 88 ? -12.129 -4.370 1.243 1.00 93.44 88 GLU A O 1
ATOM 695 N N . GLU A 1 89 ? -11.454 -3.701 -0.796 1.00 95.12 89 GLU A N 1
ATOM 696 C CA . GLU A 1 89 ? -10.427 -4.741 -0.957 1.00 95.12 89 GLU A CA 1
ATOM 697 C C . GLU A 1 89 ? -9.374 -4.668 0.156 1.00 95.12 89 GLU A C 1
ATOM 699 O O . GLU A 1 89 ? -8.975 -5.688 0.727 1.00 95.12 89 GLU A O 1
ATOM 704 N N . CYS A 1 90 ? -8.967 -3.449 0.514 1.00 94.44 90 CYS A N 1
ATOM 705 C CA . CYS A 1 90 ? -8.053 -3.209 1.619 1.00 94.44 90 CYS A CA 1
ATOM 706 C C . CYS A 1 90 ? -8.640 -3.676 2.963 1.00 94.44 90 CYS A C 1
ATOM 708 O O . CYS A 1 90 ? -7.950 -4.317 3.761 1.00 94.44 90 CYS A O 1
ATOM 710 N N . ILE A 1 91 ? -9.909 -3.363 3.233 1.00 93.56 91 ILE A N 1
ATOM 711 C CA . ILE A 1 91 ? -10.605 -3.759 4.466 1.00 93.56 91 ILE A CA 1
ATOM 712 C C . ILE A 1 91 ? -10.703 -5.285 4.562 1.00 93.56 91 ILE A C 1
ATOM 714 O O . ILE A 1 91 ? -10.433 -5.860 5.622 1.00 93.56 91 ILE A O 1
ATOM 718 N N . ASP A 1 92 ? -11.058 -5.949 3.465 1.00 94.88 92 ASP A N 1
ATOM 719 C CA . ASP A 1 92 ? -11.159 -7.405 3.416 1.00 94.88 92 ASP A CA 1
ATOM 720 C C . ASP A 1 92 ? -9.801 -8.067 3.649 1.00 94.88 92 ASP A C 1
ATOM 722 O O . ASP A 1 92 ? -9.690 -9.006 4.446 1.00 94.88 92 ASP A O 1
ATOM 726 N N . TRP A 1 93 ? -8.744 -7.535 3.034 1.00 95.69 93 TRP A N 1
ATOM 727 C CA . TRP A 1 93 ? -7.381 -7.986 3.288 1.00 95.69 93 TRP A CA 1
ATOM 728 C C . TRP A 1 93 ? -6.978 -7.815 4.761 1.00 95.69 93 TRP A C 1
ATOM 730 O O . TRP A 1 93 ? -6.442 -8.754 5.357 1.00 95.69 93 TRP A O 1
ATOM 740 N N . MET A 1 94 ? -7.285 -6.671 5.387 1.00 93.56 94 MET A N 1
ATOM 741 C CA . MET A 1 94 ? -6.988 -6.430 6.806 1.00 93.56 94 MET A CA 1
ATOM 742 C C . MET A 1 94 ? -7.658 -7.463 7.717 1.00 93.56 94 MET A C 1
ATOM 744 O O . MET A 1 94 ? -6.997 -8.055 8.575 1.00 93.56 94 MET A O 1
ATOM 748 N N . LYS A 1 95 ? -8.949 -7.740 7.501 1.00 92.19 95 LYS A N 1
ATOM 749 C CA . LYS A 1 95 ? -9.702 -8.744 8.274 1.00 92.19 95 LYS A CA 1
ATOM 750 C C . LYS A 1 95 ? -9.111 -10.146 8.118 1.00 92.19 95 LYS A C 1
ATOM 752 O O . LYS A 1 95 ? -8.964 -10.878 9.104 1.00 92.19 95 LYS A O 1
ATOM 757 N N . GLN A 1 96 ? -8.726 -10.519 6.896 1.00 92.38 96 GLN A N 1
ATOM 758 C CA . GLN A 1 96 ? -8.079 -11.804 6.625 1.00 92.38 96 GLN A CA 1
ATOM 759 C C . GLN A 1 96 ? -6.705 -11.904 7.300 1.00 92.38 96 GLN A C 1
ATOM 761 O O . GLN A 1 96 ? -6.379 -12.933 7.895 1.00 92.38 96 GLN A O 1
ATOM 766 N N . ALA A 1 97 ? -5.899 -10.845 7.237 1.00 90.38 97 ALA A N 1
ATOM 767 C CA . ALA A 1 97 ? -4.571 -10.805 7.837 1.00 90.38 97 ALA A CA 1
ATOM 768 C C . ALA A 1 97 ? -4.626 -10.863 9.378 1.00 90.38 97 ALA A C 1
ATOM 770 O O . ALA A 1 97 ? -3.859 -11.610 9.987 1.00 90.38 97 ALA A O 1
ATOM 771 N N . GLN A 1 98 ? -5.576 -10.167 10.011 1.00 87.44 98 GLN A N 1
ATOM 772 C CA . GLN A 1 98 ? -5.819 -10.247 11.458 1.00 87.44 98 GLN A CA 1
ATOM 773 C C . GLN A 1 98 ? -6.263 -11.655 11.882 1.00 87.44 98 GLN A C 1
ATOM 775 O O . GLN A 1 98 ? -5.736 -12.206 12.847 1.00 87.44 98 GLN A O 1
ATOM 780 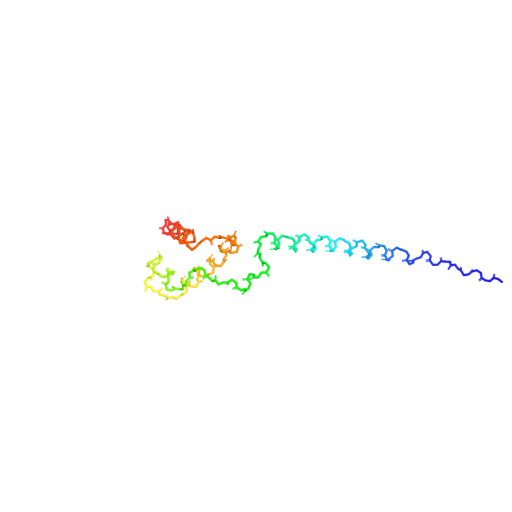N N . SER A 1 99 ? -7.165 -12.279 11.118 1.00 84.94 99 SER A N 1
ATOM 781 C CA . SER A 1 99 ? -7.621 -13.653 11.379 1.00 84.94 99 SER A CA 1
ATOM 782 C C . SER A 1 99 ? -6.480 -14.674 11.334 1.00 84.94 99 SER A C 1
ATOM 784 O O . SER A 1 99 ? -6.480 -15.637 12.097 1.00 84.94 99 SER A O 1
ATOM 786 N N . LYS A 1 100 ? -5.488 -14.478 10.454 1.00 82.19 100 LYS A N 1
ATOM 787 C CA . LYS A 1 100 ? -4.289 -15.333 10.386 1.00 82.19 100 LYS A CA 1
ATOM 788 C C . LYS A 1 100 ? -3.375 -15.143 11.601 1.00 82.19 100 LYS A C 1
ATOM 790 O O . LYS A 1 100 ? -2.836 -16.127 12.102 1.00 82.19 100 LYS A O 1
ATOM 795 N N . ARG A 1 101 ? -3.241 -13.908 12.101 1.00 75.94 101 ARG A N 1
ATOM 796 C CA . ARG A 1 101 ? -2.465 -13.601 13.314 1.00 75.94 101 ARG A CA 1
ATOM 797 C C . ARG A 1 101 ? -3.064 -14.295 14.539 1.00 75.94 101 ARG A C 1
ATOM 799 O O . ARG A 1 101 ? -2.351 -15.015 15.222 1.00 75.94 101 ARG A O 1
ATOM 806 N N . ALA A 1 102 ? -4.377 -14.179 14.734 1.00 71.62 102 ALA A N 1
ATOM 807 C CA . ALA A 1 102 ? -5.081 -14.762 15.880 1.00 71.62 102 ALA A CA 1
ATOM 808 C C . ALA A 1 102 ? -5.071 -16.305 15.932 1.00 71.62 102 ALA A C 1
ATOM 810 O O . ALA A 1 102 ? -5.401 -16.878 16.959 1.00 71.62 102 ALA A O 1
ATOM 811 N N . ARG A 1 103 ? -4.740 -16.990 14.828 1.00 68.69 103 ARG A N 1
ATOM 812 C CA . ARG A 1 103 ? -4.612 -18.460 14.781 1.00 68.69 103 ARG A CA 1
ATOM 813 C C . ARG A 1 103 ? -3.207 -18.964 15.114 1.00 68.69 103 ARG A C 1
ATOM 815 O O . ARG A 1 103 ? -3.029 -20.168 15.253 1.00 68.69 103 ARG A O 1
ATOM 822 N N . THR A 1 104 ? -2.223 -18.068 15.127 1.00 59.91 104 THR A N 1
ATOM 823 C CA . THR A 1 104 ? -0.801 -18.405 15.305 1.00 59.91 104 THR A CA 1
ATOM 824 C C . THR A 1 104 ? -0.281 -17.992 16.690 1.00 59.91 104 THR A C 1
ATOM 826 O O . THR A 1 104 ? 0.825 -18.376 17.057 1.00 59.91 104 THR A O 1
ATOM 829 N N . GLU A 1 105 ? -1.073 -17.225 17.445 1.00 48.69 105 GLU A N 1
ATOM 830 C CA . GLU A 1 105 ? -0.874 -16.898 18.868 1.00 48.69 105 GLU A CA 1
ATOM 831 C C . GLU A 1 105 ? -1.625 -17.905 19.753 1.00 48.69 105 GLU A C 1
ATOM 833 O O . GLU A 1 105 ? -1.069 -18.274 20.812 1.00 48.69 105 GLU A O 1
#

Foldseek 3Di:
DDDDDDPPPVPVVVVVVVVVVVVVVVVVVVVVVVCVVLVVPPLVVDDQLDDLVRLCVLLVPPDDDPVSVVVSVVSSVVCSVVVPDHSVNSSVVSNVVSVVVVVVD

Radius of gyration: 26.22 Å; chains: 1; bounding box: 71×36×65 Å

Secondary structure (DSSP, 8-state):
---PPP-TTHHHHHHHHHHHHHHHHHHHHHHHHHHHHTTGGGGGGPPPSS-HHHHHHHTT-SS-SHHHHHHHHHHHHHHHH-TT--HHHHHHHHHHHHHHHTTT-

Organism: Solanum lycopersicum (NCBI:txid4081)

pLDDT: mean 81.31, std 15.96, range [40.66, 95.69]

Sequence (105 aa):
MLLHPVDVVSSTSFSNENFELDKSSGLFKTVENAVRTLGLEKVWEMKPLVNGKEIMNILEIKSGGPVVREWQQKLLEWQLAHPSGSAEECIDWMKQAQSKRARTE